Protein AF-X1PXR9-F1 (afdb_monomer_lite)

Foldseek 3Di:
DDADDDDDDDDDPDDPLVVVLVVCCVVRVGDSDDDDDDDPDPVVVCVRVVVQQVDDDDLVVDPPVCSVVVCVVCPPNDPDDDDDPRVVPDPDPPDDPCPVVDDDQDDPCLLVVCCVPDPLSVQVVVCVVPVDDGDPPRHSDPPPVPDPPPPFDQDPVGDTDDPPDPPPD

Radius of gyration: 28.03 Å; chains: 1; bounding box: 82×49×55 Å

Structure (mmCIF, N/CA/C/O backbone):
data_AF-X1PXR9-F1
#
_entry.id   AF-X1PXR9-F1
#
loop_
_atom_site.group_PDB
_atom_site.id
_atom_site.type_symbol
_atom_site.label_atom_id
_atom_site.label_alt_id
_atom_site.label_comp_id
_atom_site.label_asym_id
_atom_site.label_entity_id
_atom_site.label_seq_id
_atom_site.pdbx_PDB_ins_code
_atom_site.Cartn_x
_atom_site.Cartn_y
_atom_site.Cartn_z
_atom_site.occupancy
_atom_site.B_iso_or_equiv
_atom_site.auth_seq_id
_atom_site.auth_comp_id
_atom_site.auth_asym_id
_atom_site.auth_atom_id
_atom_site.pdbx_PDB_model_num
ATOM 1 N N . GLY A 1 1 ? -1.800 20.680 4.468 1.00 61.72 1 GLY A N 1
ATOM 2 C CA . GLY A 1 1 ? -1.672 19.739 5.580 1.00 61.72 1 GLY A CA 1
ATOM 3 C C . GLY A 1 1 ? -2.090 18.370 5.110 1.00 61.72 1 GLY A C 1
ATOM 4 O O . GLY A 1 1 ? -3.231 18.217 4.684 1.00 61.72 1 GLY A O 1
ATOM 5 N N . TRP A 1 2 ? -1.201 17.384 5.168 1.00 73.38 2 TRP A N 1
ATOM 6 C CA . TRP A 1 2 ? -1.583 15.975 5.105 1.00 73.38 2 TRP A CA 1
ATOM 7 C C . TRP A 1 2 ? -1.811 15.446 6.530 1.00 73.38 2 TRP A C 1
ATOM 9 O O . TRP A 1 2 ? -1.127 15.851 7.469 1.00 73.38 2 TRP A O 1
ATOM 19 N N . HIS A 1 3 ? -2.791 14.556 6.707 1.00 76.31 3 HIS A N 1
ATOM 20 C CA . HIS A 1 3 ? -3.110 13.960 8.006 1.00 76.31 3 HIS A CA 1
ATOM 21 C C . HIS A 1 3 ? -3.193 12.435 7.873 1.00 76.31 3 HIS A C 1
ATOM 23 O O . HIS A 1 3 ? -3.976 11.944 7.049 1.00 76.31 3 HIS A O 1
ATOM 29 N N . PRO A 1 4 ? -2.406 11.669 8.652 1.00 76.56 4 PRO A N 1
ATOM 30 C CA . PRO A 1 4 ? -2.492 10.219 8.630 1.00 76.56 4 PRO A CA 1
ATOM 31 C C . PRO A 1 4 ? -3.851 9.781 9.171 1.00 76.56 4 PRO A C 1
ATOM 33 O O . PRO A 1 4 ? -4.306 10.254 10.210 1.00 76.56 4 PRO A O 1
ATOM 36 N N . HIS A 1 5 ? -4.488 8.851 8.473 1.00 83.81 5 HIS A N 1
ATOM 37 C CA . HIS A 1 5 ? -5.720 8.216 8.912 1.00 83.81 5 HIS A CA 1
ATOM 38 C C . HIS A 1 5 ? -5.635 6.716 8.630 1.00 83.81 5 HIS A C 1
ATOM 40 O O . HIS A 1 5 ? -4.946 6.287 7.703 1.00 83.81 5 HIS A O 1
ATOM 46 N N . ILE A 1 6 ? -6.310 5.920 9.454 1.00 87.00 6 ILE A N 1
ATOM 47 C CA . ILE A 1 6 ? -6.286 4.459 9.372 1.00 8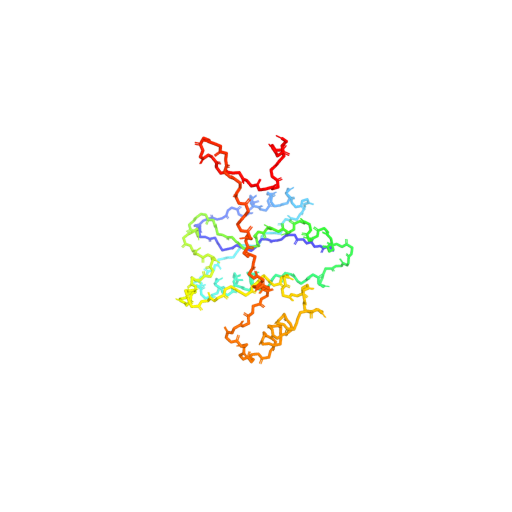7.00 6 ILE A CA 1
ATOM 48 C C . ILE A 1 6 ? -7.686 3.982 9.003 1.00 87.00 6 ILE A C 1
ATOM 50 O O . ILE A 1 6 ? -8.644 4.282 9.710 1.00 87.00 6 ILE A O 1
ATOM 54 N N . HIS A 1 7 ? -7.781 3.206 7.925 1.00 88.25 7 HIS A N 1
ATOM 55 C CA . HIS A 1 7 ? -8.967 2.416 7.593 1.00 88.25 7 HIS A CA 1
ATOM 56 C C . HIS A 1 7 ? -8.683 0.963 7.943 1.00 88.25 7 HIS A C 1
ATOM 58 O O . HIS A 1 7 ? -7.660 0.418 7.528 1.00 88.25 7 HIS A O 1
ATOM 64 N N . ALA A 1 8 ? -9.564 0.340 8.720 1.00 87.88 8 ALA A N 1
ATOM 65 C CA . ALA A 1 8 ? -9.370 -1.022 9.195 1.00 87.88 8 ALA A CA 1
ATOM 66 C C . ALA A 1 8 ? -10.685 -1.799 9.168 1.00 87.88 8 ALA A C 1
ATOM 68 O O . ALA A 1 8 ? -11.723 -1.283 9.577 1.00 87.88 8 ALA A O 1
ATOM 69 N N . LEU A 1 9 ? -10.613 -3.057 8.733 1.00 88.44 9 LEU A N 1
ATOM 70 C CA . LEU A 1 9 ? -11.652 -4.048 8.981 1.00 88.44 9 LEU A CA 1
ATOM 71 C C . LEU A 1 9 ? -11.215 -4.877 10.187 1.00 88.44 9 LEU A C 1
ATOM 73 O O . LEU A 1 9 ? -10.114 -5.431 10.191 1.00 88.44 9 LEU A O 1
ATOM 77 N N . ILE A 1 10 ? -12.049 -4.906 11.221 1.00 89.50 10 ILE A N 1
ATOM 78 C CA . ILE A 1 10 ? -11.731 -5.536 12.501 1.00 89.50 10 ILE A CA 1
ATOM 79 C C . ILE A 1 10 ? -12.805 -6.578 12.784 1.00 89.50 10 ILE A C 1
ATOM 81 O O . ILE A 1 10 ? -13.987 -6.251 12.823 1.00 89.50 10 ILE A O 1
ATOM 85 N N . ASP A 1 11 ? -12.367 -7.815 12.982 1.00 87.88 11 ASP A N 1
ATOM 86 C CA . ASP A 1 11 ? -13.198 -8.916 13.456 1.00 87.88 11 ASP A CA 1
ATOM 87 C C . ASP A 1 11 ? -13.125 -8.951 14.990 1.00 87.88 11 ASP A C 1
ATOM 89 O O . ASP A 1 11 ? -12.081 -9.291 15.556 1.00 87.88 11 ASP A O 1
ATOM 93 N N . ALA A 1 12 ? -14.174 -8.463 15.655 1.00 87.38 12 ALA A N 1
ATOM 94 C CA . ALA A 1 12 ? -14.267 -8.394 17.111 1.00 87.38 12 ALA A CA 1
ATOM 95 C C . ALA A 1 12 ? -15.725 -8.273 17.574 1.00 87.38 12 ALA A C 1
ATOM 97 O O . ALA A 1 12 ? -16.495 -7.503 17.000 1.00 87.38 12 ALA A O 1
ATOM 98 N N . ASP A 1 13 ? -16.060 -8.934 18.685 1.00 89.56 13 ASP A N 1
ATOM 99 C CA . ASP A 1 13 ? -17.382 -8.823 19.323 1.00 89.56 13 ASP A CA 1
ATOM 100 C C . ASP A 1 13 ? -17.603 -7.459 19.992 1.00 89.56 13 ASP A C 1
ATOM 102 O O . ASP A 1 13 ? -18.729 -6.983 20.138 1.00 89.56 13 ASP A O 1
ATOM 106 N N . PHE A 1 14 ? -16.517 -6.812 20.421 1.00 91.94 14 PHE A N 1
ATOM 107 C CA . PHE A 1 14 ? -16.553 -5.515 21.081 1.00 91.94 14 PHE A CA 1
ATOM 108 C C . PHE A 1 14 ? -15.330 -4.678 20.719 1.00 91.94 14 PHE A C 1
ATOM 110 O O . PHE A 1 14 ? -14.195 -5.161 20.738 1.00 91.94 14 PHE A O 1
ATOM 117 N N . ILE A 1 15 ? -15.556 -3.389 20.451 1.00 92.62 15 ILE A N 1
ATOM 118 C CA . ILE A 1 15 ? -14.492 -2.428 20.166 1.00 92.62 15 ILE A CA 1
ATOM 119 C C . ILE A 1 15 ? -14.607 -1.237 21.132 1.00 92.62 15 ILE A C 1
ATOM 121 O O . ILE A 1 15 ? -15.587 -0.492 21.064 1.00 92.62 15 ILE A O 1
ATOM 125 N N . PRO A 1 16 ? -13.615 -0.997 22.015 1.00 94.06 16 PRO A N 1
ATOM 126 C CA . PRO A 1 16 ? -13.661 0.085 22.999 1.00 94.06 16 PRO A CA 1
ATOM 127 C C . PRO A 1 16 ? -13.366 1.452 22.355 1.00 94.06 16 PRO A C 1
ATOM 129 O O . PRO A 1 16 ? -12.307 2.047 22.575 1.00 94.06 16 PRO A O 1
ATOM 132 N N . GLN A 1 17 ? -14.312 1.972 21.567 1.00 94.88 17 GLN A N 1
ATOM 133 C CA . GLN A 1 17 ? -14.159 3.201 20.776 1.00 94.88 17 GLN A CA 1
ATOM 134 C C . GLN A 1 17 ? -13.653 4.392 21.603 1.00 94.88 17 GLN A C 1
ATOM 136 O O . GLN A 1 17 ? -12.753 5.100 21.159 1.00 94.88 17 GLN A O 1
ATOM 141 N N . ALA A 1 18 ? -14.159 4.585 22.826 1.00 94.38 18 ALA A N 1
ATOM 142 C CA . ALA A 1 18 ? -13.739 5.681 23.704 1.00 94.38 18 ALA A CA 1
ATOM 143 C C . ALA A 1 18 ? -12.242 5.623 24.063 1.00 94.38 18 ALA A C 1
ATOM 145 O O . ALA A 1 18 ? -11.553 6.644 24.056 1.00 94.38 18 ALA A O 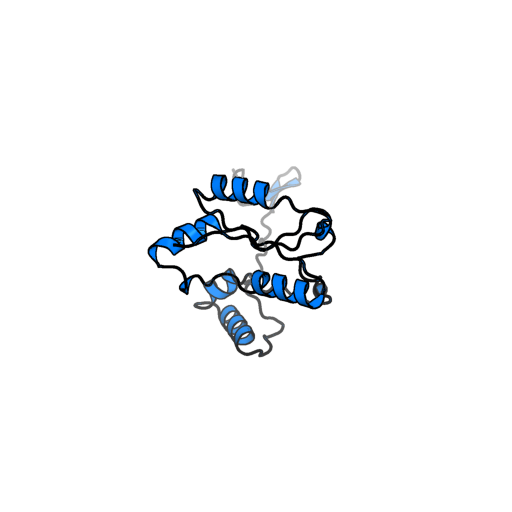1
ATOM 146 N N . GLN A 1 19 ? -11.710 4.424 24.324 1.00 95.69 19 GLN A N 1
ATOM 147 C CA . GLN A 1 19 ? -10.287 4.246 24.622 1.00 95.69 19 GLN A CA 1
ATOM 148 C C . GLN A 1 19 ? -9.428 4.468 23.376 1.00 95.69 19 GLN A C 1
ATOM 150 O O . GLN A 1 19 ? -8.363 5.082 23.462 1.00 95.69 19 GLN A O 1
ATOM 155 N N . ILE A 1 20 ? -9.893 3.992 22.217 1.00 93.69 20 ILE A N 1
ATOM 156 C CA . ILE A 1 20 ? -9.216 4.206 20.932 1.00 93.69 20 ILE A CA 1
ATOM 157 C C . ILE A 1 20 ? -9.159 5.702 20.626 1.00 93.69 20 ILE A C 1
ATOM 159 O O . ILE A 1 20 ? -8.082 6.215 20.344 1.00 93.69 20 ILE A O 1
ATOM 163 N N . LYS A 1 21 ? -10.281 6.412 20.775 1.00 94.06 21 LYS A N 1
ATOM 164 C CA . LYS A 1 21 ? -10.388 7.864 20.608 1.00 94.06 21 LYS A CA 1
ATOM 165 C C . LYS A 1 21 ? -9.406 8.624 21.502 1.00 94.06 21 LYS A C 1
ATOM 167 O O . LYS A 1 21 ? -8.651 9.456 21.004 1.00 94.06 21 LYS A O 1
ATOM 172 N N . ALA A 1 22 ? -9.350 8.296 22.794 1.00 94.31 22 ALA A N 1
ATOM 173 C CA . ALA A 1 22 ? -8.418 8.930 23.728 1.00 94.31 22 ALA A CA 1
ATOM 174 C C . ALA A 1 22 ? -6.946 8.700 23.335 1.00 94.31 22 ALA A C 1
ATOM 176 O O . ALA A 1 22 ? -6.125 9.618 23.382 1.00 94.31 22 ALA A O 1
ATOM 177 N N . ARG A 1 23 ? -6.602 7.478 22.906 1.00 93.94 23 ARG A N 1
ATOM 178 C CA . ARG A 1 23 ? -5.249 7.150 22.431 1.00 93.94 23 ARG A CA 1
ATOM 179 C C . ARG A 1 23 ? -4.925 7.851 21.113 1.00 93.94 23 ARG A C 1
ATOM 181 O O . ARG A 1 23 ? -3.831 8.388 20.977 1.00 93.94 23 ARG A O 1
ATOM 188 N N . TRP A 1 24 ? -5.861 7.883 20.168 1.00 92.38 24 TRP A N 1
ATOM 189 C CA . TRP A 1 24 ? -5.689 8.543 18.875 1.00 92.38 24 TRP A CA 1
ATOM 190 C C . TRP A 1 24 ? -5.414 10.038 19.049 1.00 92.38 24 TRP A C 1
ATOM 192 O O . TRP A 1 24 ? -4.413 10.526 18.527 1.00 92.38 24 TRP A O 1
ATOM 202 N N . ALA A 1 25 ? -6.192 10.726 19.889 1.00 92.00 25 ALA A N 1
ATOM 203 C CA . ALA A 1 25 ? -5.976 12.137 20.212 1.00 92.00 25 ALA A CA 1
ATOM 204 C C . ALA A 1 25 ? -4.601 12.396 20.838 1.00 92.00 25 ALA A C 1
ATOM 206 O O . ALA A 1 25 ? -3.924 13.356 20.468 1.00 92.00 25 ALA A O 1
ATOM 207 N N . LYS A 1 26 ? -4.141 11.505 21.726 1.00 92.50 26 LYS A N 1
ATOM 208 C CA . LYS A 1 26 ? -2.800 11.589 22.318 1.00 92.50 26 LYS A CA 1
ATOM 209 C C . LYS A 1 26 ? -1.693 11.510 21.260 1.00 92.50 26 LYS A C 1
ATOM 211 O O . LYS A 1 26 ? -0.744 12.286 21.325 1.00 92.50 26 LYS A O 1
ATOM 216 N N . TYR A 1 27 ? -1.789 10.585 20.303 1.00 88.81 27 TYR A N 1
ATOM 217 C CA . TYR A 1 27 ? -0.725 10.364 19.313 1.00 88.81 27 TYR A CA 1
ATOM 218 C C . TYR A 1 27 ? -0.758 11.347 18.141 1.00 88.81 27 TYR A C 1
ATOM 220 O O . TYR A 1 27 ? 0.291 11.724 17.627 1.00 88.81 27 TYR A O 1
ATOM 228 N N . THR A 1 28 ? -1.945 11.792 17.735 1.00 86.56 28 THR A N 1
ATOM 229 C CA . THR A 1 28 ? -2.132 12.724 16.611 1.00 86.56 28 THR A CA 1
ATOM 230 C C . THR A 1 28 ? -2.095 14.195 17.020 1.00 86.56 28 THR A C 1
ATOM 232 O O . THR A 1 28 ? -2.361 15.063 16.193 1.00 86.56 28 THR A O 1
ATOM 235 N N . LYS A 1 29 ? -1.753 14.487 18.284 1.00 85.88 29 LYS A N 1
ATOM 236 C CA . LYS A 1 29 ? -1.716 15.845 18.850 1.00 85.88 29 LYS A CA 1
ATOM 237 C C . LYS A 1 29 ? -3.072 16.563 18.753 1.00 85.88 29 LYS A C 1
ATOM 239 O O . LYS A 1 29 ? -3.127 17.748 18.444 1.00 85.88 29 LYS A O 1
ATOM 244 N N . GLY A 1 30 ? -4.154 15.839 19.047 1.00 83.69 30 GLY A N 1
ATOM 245 C CA . GLY A 1 30 ? -5.493 16.408 19.231 1.00 83.69 30 GLY A CA 1
ATOM 246 C C . GLY A 1 30 ? -6.570 15.961 18.242 1.00 83.69 30 GLY A C 1
ATOM 247 O O . GLY A 1 30 ? -7.710 16.377 18.409 1.00 83.69 30 GLY A O 1
ATOM 248 N N . SER A 1 31 ? -6.277 15.104 17.253 1.00 83.94 31 SER A N 1
ATOM 249 C CA . SER A 1 31 ? -7.345 14.524 16.423 1.00 83.94 31 SER A CA 1
ATOM 250 C C . SER A 1 31 ? -8.050 13.407 17.186 1.00 83.94 31 SER A C 1
ATOM 252 O O . SER A 1 31 ? -7.453 12.391 17.525 1.00 83.94 31 SER A O 1
ATOM 254 N N . ASP A 1 32 ? -9.338 13.579 17.453 1.00 86.31 32 ASP A N 1
ATOM 255 C CA . ASP A 1 32 ? -10.156 12.650 18.234 1.00 86.31 32 ASP A CA 1
ATOM 256 C C . ASP A 1 32 ? -11.186 11.898 17.362 1.00 86.31 32 ASP A C 1
ATOM 258 O O . ASP A 1 32 ? -12.088 11.226 17.867 1.00 86.31 32 ASP A O 1
ATOM 262 N N . ILE A 1 33 ? -11.047 12.002 16.039 1.00 89.56 33 ILE A N 1
ATOM 263 C CA . ILE A 1 33 ? -11.974 11.423 15.070 1.00 89.56 33 ILE A CA 1
ATOM 264 C C . ILE A 1 33 ? -11.726 9.916 14.974 1.00 89.56 33 ILE A C 1
ATOM 266 O O . ILE A 1 33 ? -10.716 9.471 14.431 1.00 89.56 33 ILE A O 1
ATOM 270 N N . VAL A 1 34 ? -12.675 9.133 15.486 1.00 91.81 34 VAL A N 1
ATOM 271 C CA . VAL A 1 34 ? -12.714 7.671 15.371 1.00 91.81 34 VAL A CA 1
ATOM 272 C C . VAL A 1 34 ? -14.148 7.266 15.048 1.00 91.81 34 VAL A C 1
ATOM 274 O O . VAL A 1 34 ? -15.020 7.355 15.910 1.00 91.81 34 VAL A O 1
ATOM 277 N N . ASP A 1 35 ? -14.389 6.829 13.814 1.00 91.25 35 ASP A N 1
ATOM 278 C CA . ASP A 1 35 ? -15.686 6.336 13.339 1.00 91.25 35 ASP A CA 1
ATOM 279 C C . ASP A 1 35 ? -15.637 4.808 13.237 1.00 91.25 35 ASP A C 1
ATOM 281 O O . ASP A 1 35 ? -14.763 4.255 12.570 1.00 91.25 35 ASP A O 1
ATOM 285 N N . ILE A 1 36 ? -16.543 4.127 13.939 1.00 90.88 36 ILE A N 1
ATOM 286 C CA . ILE A 1 36 ? -16.630 2.666 13.964 1.00 90.88 36 ILE A CA 1
ATOM 287 C C . ILE A 1 36 ? -18.055 2.291 13.609 1.00 90.88 36 ILE A C 1
ATOM 289 O O . ILE A 1 36 ? -19.004 2.711 14.268 1.00 90.88 36 ILE A O 1
ATOM 293 N N . ARG A 1 37 ? -18.196 1.480 12.563 1.00 89.00 37 ARG A N 1
ATOM 294 C CA . ARG A 1 37 ? -19.491 1.033 12.061 1.00 89.00 37 ARG A CA 1
ATOM 295 C C . ARG A 1 37 ? -19.470 -0.471 11.885 1.00 89.00 37 ARG A C 1
ATOM 297 O O . ARG A 1 37 ? -18.479 -1.028 11.417 1.00 89.00 37 ARG A O 1
ATOM 304 N N . ALA A 1 38 ? -20.580 -1.109 12.231 1.00 87.88 38 ALA A N 1
ATOM 305 C CA . ALA A 1 38 ? -20.771 -2.513 11.923 1.00 87.88 38 ALA A CA 1
ATOM 306 C C . ALA A 1 38 ? -20.868 -2.702 10.401 1.00 87.88 38 ALA A C 1
ATOM 308 O O . ALA A 1 38 ? -21.531 -1.924 9.709 1.00 87.88 38 ALA A O 1
ATOM 309 N N . CYS A 1 39 ? -20.206 -3.735 9.885 1.00 83.94 39 CYS A N 1
ATOM 310 C CA . CYS A 1 39 ? -20.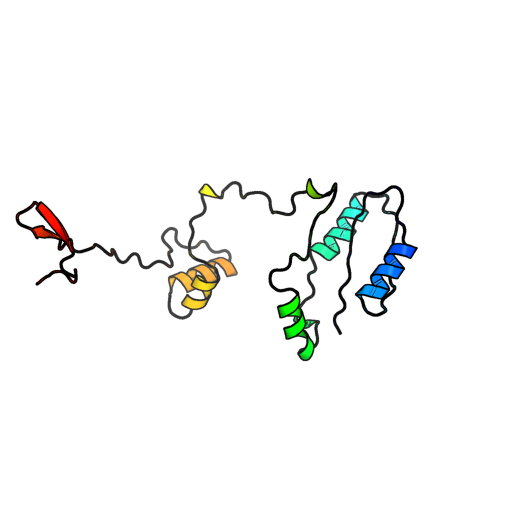263 -4.110 8.481 1.00 83.94 39 CYS A CA 1
ATOM 311 C C . CYS A 1 39 ? -20.865 -5.510 8.365 1.00 83.94 39 CYS A C 1
ATOM 313 O O . CYS A 1 39 ? -20.223 -6.498 8.701 1.00 83.94 39 CYS A O 1
ATOM 315 N N . TRP A 1 40 ? -22.116 -5.582 7.910 1.00 81.31 40 TRP A N 1
ATOM 316 C CA . TRP A 1 40 ? -22.902 -6.822 7.891 1.00 81.31 40 TRP A CA 1
ATOM 317 C C . TRP A 1 40 ? -22.829 -7.583 6.561 1.00 81.31 40 TRP A C 1
ATOM 319 O O . TRP A 1 40 ? -23.440 -8.637 6.419 1.00 81.31 40 TRP A O 1
ATOM 329 N N . SER A 1 41 ? -22.109 -7.047 5.573 1.00 87.88 41 SER A N 1
ATOM 330 C CA . SER A 1 41 ? -21.993 -7.627 4.235 1.00 87.88 41 SER A CA 1
ATOM 331 C C . SER A 1 41 ? -20.519 -7.786 3.852 1.00 87.88 41 SER A C 1
ATOM 333 O O . SER A 1 41 ? -19.793 -6.785 3.850 1.00 87.88 41 SER A O 1
ATOM 335 N N . PRO A 1 42 ? -20.084 -9.000 3.468 1.00 82.88 42 PRO A N 1
ATOM 336 C CA . PRO A 1 42 ? -18.744 -9.233 2.938 1.00 82.88 42 PRO A CA 1
ATOM 337 C C . PRO A 1 42 ? -18.411 -8.337 1.738 1.00 82.88 42 PRO A C 1
ATOM 339 O O . PRO A 1 42 ? -17.331 -7.750 1.700 1.00 82.88 42 PRO A O 1
ATOM 342 N N . ASP A 1 43 ? -19.350 -8.151 0.804 1.00 84.12 43 ASP A N 1
ATOM 343 C CA . ASP A 1 43 ? -19.163 -7.277 -0.362 1.00 84.12 43 ASP A CA 1
ATOM 344 C C . ASP A 1 43 ? -18.985 -5.812 0.036 1.00 84.12 43 ASP A C 1
ATOM 346 O O . ASP A 1 43 ? -18.129 -5.108 -0.506 1.00 84.12 43 ASP A O 1
ATOM 350 N N . SER A 1 44 ? -19.769 -5.331 1.005 1.00 81.69 44 SER A N 1
ATOM 351 C CA . SER A 1 44 ? -19.616 -3.966 1.516 1.00 81.69 44 SER A CA 1
ATOM 352 C C . SER A 1 44 ? -18.270 -3.781 2.219 1.00 81.69 44 SER A C 1
ATOM 354 O O . SER A 1 44 ? -17.642 -2.733 2.052 1.00 81.69 44 SER A O 1
ATOM 356 N N . ALA A 1 45 ? -17.816 -4.776 2.985 1.00 81.88 45 ALA A N 1
ATOM 357 C CA . ALA A 1 45 ? -16.530 -4.746 3.677 1.00 81.88 45 ALA A CA 1
ATOM 358 C C . ALA A 1 45 ? -15.366 -4.722 2.677 1.00 81.88 45 ALA A C 1
ATOM 360 O O . ALA A 1 45 ? -14.486 -3.860 2.760 1.00 81.88 45 ALA A O 1
ATOM 361 N N . ALA A 1 46 ? -15.397 -5.626 1.694 1.00 79.88 46 ALA A N 1
ATOM 362 C CA . ALA A 1 46 ? -14.385 -5.735 0.651 1.00 79.88 46 ALA A CA 1
ATOM 363 C C . ALA A 1 46 ? -14.304 -4.458 -0.195 1.00 79.88 46 ALA A C 1
ATOM 365 O O . ALA A 1 46 ? -13.212 -3.931 -0.404 1.00 79.88 46 ALA A O 1
ATOM 366 N N . ASN A 1 47 ? -15.446 -3.901 -0.615 1.00 81.25 47 ASN A N 1
ATOM 367 C CA . ASN A 1 47 ? -15.482 -2.643 -1.364 1.00 81.25 47 ASN A CA 1
ATOM 368 C C . ASN A 1 47 ? -14.950 -1.458 -0.550 1.00 81.25 47 ASN A C 1
ATOM 370 O O . ASN A 1 47 ? -14.244 -0.604 -1.092 1.00 81.25 47 ASN A O 1
ATOM 374 N N . HIS A 1 48 ? -15.273 -1.396 0.745 1.00 80.88 48 HIS A N 1
ATOM 375 C CA . HIS A 1 48 ? -14.804 -0.324 1.616 1.00 80.88 48 HIS A CA 1
ATOM 376 C C . HIS A 1 48 ? -13.279 -0.356 1.757 1.00 80.88 48 HIS A C 1
ATOM 378 O O . HIS A 1 48 ? -12.614 0.628 1.438 1.00 80.88 48 HIS A O 1
ATOM 384 N N . VAL A 1 49 ? -12.713 -1.501 2.147 1.00 77.25 49 VAL A N 1
ATOM 385 C CA . VAL A 1 49 ? -11.258 -1.658 2.308 1.00 77.25 49 VAL A CA 1
ATOM 386 C C . VAL A 1 49 ? -10.538 -1.516 0.968 1.00 77.25 49 VAL A C 1
ATOM 388 O O . VAL A 1 49 ? -9.539 -0.801 0.875 1.00 77.25 49 VAL A O 1
ATOM 391 N N . GLY A 1 50 ? -11.071 -2.137 -0.088 1.00 77.62 50 GLY A N 1
ATOM 392 C CA . GLY A 1 50 ? -10.506 -2.099 -1.434 1.00 77.62 50 GLY A CA 1
ATOM 393 C C . GLY A 1 50 ? -10.356 -0.676 -1.965 1.00 77.62 50 GLY A C 1
ATOM 394 O O . GLY A 1 50 ? -9.303 -0.340 -2.499 1.00 77.62 50 GLY A O 1
ATOM 395 N N . ARG A 1 51 ? -11.348 0.198 -1.741 1.00 79.19 51 ARG A N 1
ATOM 396 C CA . ARG A 1 51 ? -11.291 1.609 -2.158 1.00 79.19 51 ARG A CA 1
ATOM 397 C C . ARG A 1 51 ? -10.091 2.355 -1.570 1.00 79.19 51 ARG A C 1
ATOM 399 O O . ARG A 1 51 ? -9.529 3.198 -2.263 1.00 79.19 51 ARG A O 1
ATOM 406 N N . TYR A 1 52 ? -9.722 2.083 -0.321 1.00 76.25 52 TYR A N 1
ATOM 407 C CA . TYR A 1 52 ? -8.602 2.760 0.342 1.00 76.25 52 TYR A CA 1
ATOM 408 C C . TYR A 1 52 ? -7.264 2.068 0.086 1.00 76.25 52 TYR A C 1
ATOM 410 O O . TYR A 1 52 ? -6.241 2.739 -0.011 1.00 76.25 52 TYR A O 1
ATOM 418 N N . ALA A 1 53 ? -7.270 0.747 -0.100 1.00 73.69 53 ALA A N 1
ATOM 419 C CA . ALA A 1 53 ? -6.082 -0.007 -0.480 1.00 73.69 53 ALA A CA 1
ATOM 420 C C . ALA A 1 53 ? -5.586 0.344 -1.896 1.00 73.69 53 ALA A C 1
ATOM 422 O O . ALA A 1 53 ? -4.380 0.379 -2.127 1.00 73.69 53 ALA A O 1
ATOM 423 N N . THR A 1 54 ? -6.496 0.620 -2.840 1.00 69.88 54 THR A N 1
ATOM 424 C CA . THR A 1 54 ? -6.157 0.864 -4.257 1.00 69.88 54 THR A CA 1
ATOM 425 C C . THR A 1 54 ? -6.081 2.340 -4.648 1.00 69.88 54 THR A C 1
ATOM 427 O O . THR A 1 54 ? -5.718 2.651 -5.781 1.00 69.88 54 THR A O 1
ATOM 430 N N . ARG A 1 55 ? -6.378 3.268 -3.728 1.00 70.00 55 ARG A N 1
ATOM 431 C CA . ARG A 1 55 ? -6.270 4.721 -3.950 1.00 70.00 55 ARG A CA 1
ATOM 432 C C . ARG A 1 55 ? -5.190 5.345 -3.064 1.00 70.00 55 ARG A C 1
ATOM 434 O O . ARG A 1 55 ? -5.525 6.093 -2.143 1.00 70.00 55 ARG A O 1
ATOM 441 N N . PRO A 1 56 ? -3.897 5.069 -3.316 1.00 66.19 56 PRO A N 1
ATOM 442 C CA . PRO A 1 56 ? -2.846 5.828 -2.657 1.00 66.19 56 PRO A CA 1
ATOM 443 C C . PRO A 1 56 ? -3.014 7.315 -3.000 1.00 66.19 56 PRO A C 1
ATOM 445 O O . PRO A 1 56 ? -3.368 7.668 -4.128 1.00 66.19 56 PRO A O 1
ATOM 448 N N . GLY A 1 57 ? -2.787 8.192 -2.019 1.00 68.25 57 GLY A N 1
ATOM 449 C CA . GLY A 1 57 ? -2.851 9.636 -2.238 1.00 68.25 57 GLY A CA 1
ATOM 450 C C . GLY A 1 57 ? -1.922 10.048 -3.380 1.00 68.25 57 GLY A C 1
ATOM 451 O O . GLY A 1 57 ? -0.779 9.596 -3.455 1.00 68.25 57 GLY A O 1
ATOM 452 N N . THR A 1 58 ? -2.406 10.882 -4.299 1.00 73.62 58 THR A N 1
ATOM 453 C CA . THR A 1 58 ? -1.578 11.360 -5.408 1.00 73.62 58 THR A CA 1
ATOM 454 C C . THR A 1 58 ? -0.663 12.466 -4.900 1.00 73.62 58 THR A C 1
ATOM 456 O O . THR A 1 58 ? -1.127 13.427 -4.299 1.00 73.62 58 THR A O 1
ATOM 459 N N . LEU A 1 59 ? 0.643 12.389 -5.169 1.00 78.31 59 LEU A N 1
ATOM 460 C CA . LEU A 1 59 ? 1.590 13.420 -4.718 1.00 78.31 59 LEU A CA 1
ATOM 461 C C . LEU A 1 59 ? 1.201 14.830 -5.208 1.00 78.31 59 LEU A C 1
ATOM 463 O O . LEU A 1 59 ? 1.463 15.827 -4.537 1.00 78.31 59 LEU A O 1
ATOM 467 N N . SER A 1 60 ? 0.526 14.912 -6.359 1.00 81.38 60 SER A N 1
ATOM 468 C CA . SER A 1 60 ? -0.009 16.157 -6.912 1.00 81.38 60 SER A CA 1
ATOM 469 C C . SER A 1 60 ? -1.083 16.811 -6.037 1.00 81.38 60 SER A C 1
ATOM 471 O O . SER A 1 60 ? -1.169 18.037 -6.048 1.00 81.38 60 SER A O 1
ATOM 473 N N . SER A 1 61 ? -1.848 16.042 -5.251 1.00 82.06 61 SER A N 1
ATOM 474 C CA . SER A 1 61 ? -2.888 16.571 -4.359 1.00 82.06 61 SER A CA 1
ATOM 475 C C . SER A 1 61 ? -2.332 17.163 -3.062 1.00 82.06 61 SER A C 1
ATOM 477 O O . SER A 1 61 ? -3.087 17.736 -2.282 1.00 82.06 61 SER A O 1
ATOM 479 N N . VAL A 1 62 ? -1.028 17.018 -2.808 1.00 84.00 62 VAL A N 1
ATOM 480 C CA . VAL A 1 62 ? -0.350 17.565 -1.628 1.00 84.00 62 VAL A CA 1
ATOM 481 C C . VAL A 1 62 ? 0.372 18.864 -2.009 1.00 84.00 62 VAL A C 1
ATOM 483 O O . VAL A 1 62 ? 1.031 18.897 -3.060 1.00 84.00 62 VAL A O 1
ATOM 486 N N . PRO A 1 63 ? 0.269 19.940 -1.199 1.00 88.56 63 PRO A N 1
ATOM 487 C CA . PRO A 1 63 ? 0.976 21.195 -1.449 1.00 88.56 63 PRO A CA 1
ATOM 488 C C . PRO A 1 63 ? 2.484 20.975 -1.634 1.00 88.56 63 PRO A C 1
ATOM 490 O O . PRO A 1 63 ? 3.060 20.175 -0.895 1.00 88.56 63 PRO A O 1
ATOM 493 N N . PRO A 1 64 ? 3.158 21.683 -2.564 1.00 89.12 64 PRO A N 1
ATOM 494 C CA . PRO A 1 64 ? 4.572 21.450 -2.869 1.00 89.12 64 PRO A CA 1
ATOM 495 C C . PRO A 1 64 ? 5.501 21.431 -1.648 1.00 89.12 64 PRO A C 1
ATOM 497 O O . PRO A 1 64 ? 6.378 20.575 -1.576 1.00 89.12 64 PRO A O 1
ATOM 500 N N . ALA A 1 65 ? 5.261 22.309 -0.669 1.00 89.38 65 ALA A N 1
ATOM 501 C CA . ALA A 1 65 ? 6.054 22.403 0.557 1.00 89.38 65 ALA A CA 1
ATOM 502 C C . ALA A 1 65 ? 5.985 21.144 1.447 1.00 89.38 65 ALA A C 1
ATOM 504 O O . ALA A 1 65 ? 6.927 20.858 2.175 1.00 89.38 65 ALA A O 1
ATOM 505 N N . GLU A 1 66 ? 4.901 20.368 1.369 1.00 87.25 66 GLU A N 1
ATOM 506 C CA . GLU A 1 66 ? 4.657 19.194 2.224 1.00 87.25 66 GLU A CA 1
ATOM 507 C C . GLU A 1 66 ? 5.017 17.867 1.526 1.00 87.25 66 GLU A C 1
ATOM 509 O O . GLU A 1 66 ? 5.049 16.806 2.150 1.00 87.25 66 GLU A O 1
ATOM 514 N N . ARG A 1 67 ? 5.315 17.899 0.218 1.00 88.44 67 ARG A N 1
ATOM 515 C CA . ARG A 1 67 ? 5.603 16.691 -0.578 1.00 88.44 67 ARG A CA 1
ATOM 516 C C . ARG A 1 67 ? 6.871 15.972 -0.134 1.00 88.44 67 ARG A C 1
ATOM 518 O O . ARG A 1 67 ? 6.901 14.743 -0.155 1.00 88.44 67 ARG A O 1
ATOM 525 N N . LEU A 1 68 ? 7.910 16.723 0.240 1.00 89.25 68 LEU A N 1
ATOM 526 C CA . LEU A 1 68 ? 9.182 16.146 0.677 1.00 89.25 68 LEU A CA 1
ATOM 527 C C . LEU A 1 68 ? 9.007 15.367 1.984 1.00 89.25 68 LEU A C 1
ATOM 529 O O . LEU A 1 68 ? 9.445 14.224 2.073 1.00 89.25 68 LEU A O 1
ATOM 533 N N . GLU A 1 69 ? 8.311 15.960 2.955 1.00 88.25 69 GLU A N 1
ATOM 534 C CA . GLU A 1 69 ? 8.003 15.319 4.234 1.00 88.25 69 GLU A CA 1
ATOM 535 C C . GLU A 1 69 ? 7.158 14.057 4.031 1.00 88.25 69 GLU A C 1
ATOM 537 O O . GLU A 1 69 ? 7.482 13.004 4.583 1.00 88.25 69 GLU A O 1
ATOM 542 N N . LEU A 1 70 ? 6.115 14.130 3.196 1.00 85.38 70 LEU A N 1
ATOM 543 C CA . LEU A 1 70 ? 5.292 12.971 2.853 1.00 85.38 70 LEU A CA 1
ATOM 544 C C . LEU A 1 70 ? 6.140 11.838 2.262 1.00 85.38 70 LEU A C 1
ATOM 546 O O . LEU A 1 70 ? 6.030 10.691 2.700 1.00 85.38 70 LEU A O 1
ATOM 550 N N . LEU A 1 71 ? 6.992 12.156 1.280 1.00 87.00 71 LEU A N 1
ATOM 551 C CA . LEU A 1 71 ? 7.860 11.178 0.633 1.00 87.00 71 LEU A CA 1
ATOM 552 C C . LEU A 1 71 ? 8.806 10.547 1.654 1.00 87.00 71 LEU A C 1
ATOM 554 O O . LEU A 1 71 ? 8.851 9.329 1.749 1.00 87.00 71 LEU A O 1
ATOM 558 N N . GLN A 1 72 ? 9.518 11.350 2.443 1.00 88.81 72 GLN A N 1
ATOM 559 C CA . G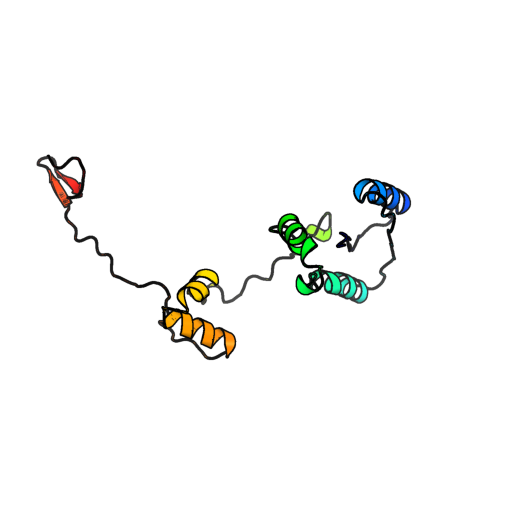LN A 1 72 ? 10.453 10.852 3.456 1.00 88.81 72 GLN A CA 1
ATOM 560 C C . GLN A 1 72 ? 9.757 9.991 4.517 1.00 88.81 72 GLN A C 1
ATOM 562 O O . GLN A 1 72 ? 10.302 8.974 4.942 1.00 88.81 72 GLN A O 1
ATOM 567 N N . THR A 1 73 ? 8.538 10.360 4.910 1.00 86.00 73 THR A N 1
ATOM 568 C CA . THR A 1 73 ? 7.773 9.647 5.940 1.00 86.00 73 THR A CA 1
ATOM 569 C C . THR A 1 73 ? 7.242 8.303 5.437 1.00 86.00 73 THR A C 1
ATOM 571 O O . THR A 1 73 ? 7.284 7.307 6.165 1.00 86.00 73 THR A O 1
ATOM 574 N N . LEU A 1 74 ? 6.744 8.258 4.197 1.00 84.19 74 LEU A N 1
ATOM 575 C CA . LEU A 1 74 ? 6.097 7.073 3.623 1.00 84.19 74 LEU A CA 1
ATOM 576 C C . LEU A 1 74 ? 7.036 6.192 2.793 1.00 84.19 74 LEU A C 1
ATOM 578 O O . LEU A 1 74 ? 6.679 5.053 2.486 1.00 84.19 74 LEU A O 1
ATOM 582 N N . HIS A 1 75 ? 8.230 6.669 2.435 1.00 86.25 75 HIS A N 1
ATOM 583 C CA . HIS A 1 75 ? 9.176 5.892 1.642 1.00 86.25 75 HIS A CA 1
ATOM 584 C C . HIS A 1 75 ? 9.521 4.564 2.330 1.00 86.25 75 HIS A C 1
ATOM 586 O O . HIS A 1 75 ? 9.876 4.513 3.508 1.00 86.25 75 HIS A O 1
ATOM 592 N N . GLY A 1 76 ? 9.374 3.464 1.586 1.00 83.31 76 GLY A N 1
ATOM 593 C CA . GLY A 1 76 ? 9.616 2.107 2.083 1.00 83.31 76 GLY A CA 1
ATOM 594 C C . GLY A 1 76 ? 8.592 1.596 3.107 1.00 83.31 76 GLY A C 1
ATOM 595 O O . GLY A 1 76 ? 8.755 0.493 3.629 1.00 83.31 76 GLY A O 1
ATOM 596 N N . ARG A 1 77 ? 7.529 2.355 3.412 1.00 85.00 77 ARG A N 1
ATOM 597 C CA . ARG A 1 77 ? 6.465 1.924 4.328 1.00 85.00 77 ARG A CA 1
ATOM 598 C C . ARG A 1 77 ? 5.364 1.196 3.564 1.00 85.00 77 ARG A C 1
ATOM 600 O O . ARG A 1 77 ? 4.964 1.595 2.473 1.00 85.00 77 ARG A O 1
ATOM 607 N N . ARG A 1 78 ? 4.837 0.124 4.159 1.00 80.81 78 ARG A N 1
ATOM 608 C CA . ARG A 1 78 ? 3.637 -0.545 3.643 1.00 80.81 78 ARG A CA 1
ATOM 609 C C . ARG A 1 78 ? 2.409 0.282 4.014 1.00 80.81 78 ARG A C 1
ATOM 611 O O . ARG A 1 78 ? 2.192 0.547 5.190 1.00 80.81 78 ARG A O 1
ATOM 618 N N . ILE A 1 79 ? 1.619 0.655 3.010 1.00 81.12 79 ILE A N 1
ATOM 619 C CA . ILE A 1 79 ? 0.363 1.407 3.186 1.00 81.12 79 ILE A CA 1
ATOM 620 C C . ILE A 1 79 ? -0.790 0.463 3.566 1.00 81.12 79 ILE A C 1
ATOM 622 O O . ILE A 1 79 ? -1.710 0.854 4.274 1.00 81.12 79 ILE A O 1
ATOM 626 N N . VAL A 1 80 ? -0.709 -0.801 3.142 1.00 84.56 80 VAL A N 1
ATOM 627 C CA . VAL A 1 80 ? -1.682 -1.854 3.453 1.00 84.56 80 VAL A CA 1
ATOM 628 C C . VAL A 1 80 ? -0.990 -2.957 4.245 1.00 84.56 80 VAL A C 1
ATOM 630 O O . VAL A 1 80 ? 0.132 -3.362 3.927 1.00 84.56 80 VAL A O 1
ATOM 633 N N . GLY A 1 81 ? -1.660 -3.452 5.280 1.00 86.56 81 GLY A N 1
ATOM 634 C CA . GLY A 1 81 ? -1.158 -4.525 6.125 1.00 86.56 81 GLY A CA 1
ATOM 635 C C . GLY A 1 81 ? -2.290 -5.342 6.731 1.00 86.56 81 GLY A C 1
ATOM 636 O O . GLY A 1 81 ? -3.416 -4.869 6.845 1.00 86.56 81 GLY A O 1
ATOM 637 N N . ALA A 1 82 ? -1.965 -6.570 7.127 1.00 88.25 82 ALA A N 1
ATOM 638 C CA . ALA A 1 82 ? -2.862 -7.464 7.844 1.00 88.25 82 ALA A CA 1
ATOM 639 C C . ALA A 1 82 ? -2.232 -7.854 9.189 1.00 88.25 82 ALA A C 1
ATOM 641 O O . ALA A 1 82 ? -1.027 -8.114 9.274 1.00 88.25 82 ALA A O 1
ATOM 642 N N . TRP A 1 83 ? -3.039 -7.894 10.248 1.00 88.12 83 TRP A N 1
ATOM 643 C CA . TRP A 1 83 ? -2.616 -8.275 11.598 1.00 88.12 83 TRP A CA 1
ATOM 644 C C . TRP A 1 83 ? -3.625 -9.229 12.243 1.00 88.12 83 TRP A C 1
ATOM 646 O O . TRP A 1 83 ? -4.709 -9.455 11.712 1.00 88.12 83 TRP A O 1
ATOM 656 N N . GLY A 1 84 ? -3.258 -9.812 13.388 1.00 89.19 84 GLY A N 1
ATOM 657 C CA . GLY A 1 84 ? -4.129 -10.739 14.117 1.00 89.19 84 GLY A CA 1
ATOM 658 C C . GLY A 1 84 ? -4.587 -11.916 13.250 1.00 89.19 84 GLY A C 1
ATOM 659 O O . GLY A 1 84 ? -3.768 -12.567 12.596 1.00 89.19 84 GLY A O 1
ATOM 660 N N . THR A 1 85 ? -5.898 -12.158 13.230 1.00 87.25 85 THR A N 1
ATOM 661 C CA . THR A 1 85 ? -6.554 -13.213 12.441 1.00 87.25 85 THR A CA 1
ATOM 662 C C . THR A 1 85 ? -6.424 -12.995 10.932 1.00 87.25 85 THR A C 1
ATOM 664 O O . THR A 1 85 ? -6.294 -13.965 10.183 1.00 87.25 85 THR A O 1
ATOM 667 N N . ALA A 1 86 ? -6.336 -11.740 10.479 1.00 84.94 86 ALA A N 1
ATOM 668 C CA . ALA A 1 86 ? -6.214 -11.390 9.066 1.00 84.94 86 ALA A CA 1
ATOM 669 C C . ALA A 1 86 ? -4.843 -11.730 8.455 1.00 84.94 86 ALA A C 1
ATOM 671 O O . ALA A 1 86 ? -4.704 -11.707 7.237 1.00 84.94 86 ALA A O 1
ATOM 672 N N . LYS A 1 87 ? -3.824 -12.108 9.248 1.00 85.75 87 LYS A N 1
ATOM 673 C CA . LYS A 1 87 ? -2.504 -12.528 8.721 1.00 85.75 87 LYS A CA 1
ATOM 674 C C . LYS A 1 87 ? -2.569 -13.719 7.757 1.00 85.75 87 LYS A C 1
ATOM 676 O O . LYS A 1 87 ? -1.627 -13.932 7.002 1.00 85.75 87 LYS A O 1
ATOM 681 N N . LYS A 1 88 ? -3.653 -14.498 7.803 1.00 85.50 88 LYS A N 1
ATOM 682 C CA . LYS A 1 88 ? -3.904 -15.615 6.883 1.00 85.50 88 LYS A CA 1
ATOM 683 C C . LYS A 1 88 ? -4.288 -15.151 5.474 1.00 85.50 88 LYS A C 1
ATOM 685 O O . LYS A 1 88 ? -4.267 -15.963 4.557 1.00 85.50 88 LYS A O 1
ATOM 690 N N . VAL A 1 89 ? -4.631 -13.874 5.300 1.00 82.25 89 VAL A N 1
ATOM 691 C CA . VAL A 1 89 ? -4.961 -13.286 4.002 1.00 82.25 89 VAL A CA 1
ATOM 692 C C . VAL A 1 89 ? -3.661 -12.858 3.312 1.00 82.25 89 VAL A C 1
ATOM 694 O O . VAL A 1 89 ? -2.985 -11.945 3.799 1.00 82.25 89 VAL A O 1
ATOM 697 N N . PRO A 1 90 ? -3.272 -13.495 2.193 1.00 81.38 90 PRO A N 1
ATOM 698 C CA . PRO A 1 90 ? -2.101 -13.070 1.447 1.00 81.38 90 PRO A CA 1
ATOM 699 C C . PRO A 1 90 ? -2.373 -11.709 0.795 1.00 81.38 90 PRO A C 1
ATOM 701 O O . PRO A 1 90 ? -3.326 -11.546 0.042 1.00 81.38 90 PRO A O 1
ATOM 704 N N . LEU A 1 91 ? -1.516 -10.727 1.084 1.00 79.88 91 LEU A N 1
ATOM 705 C CA . LEU A 1 91 ? -1.530 -9.416 0.415 1.00 79.88 91 LEU A CA 1
ATOM 706 C C . LEU A 1 91 ? -0.577 -9.355 -0.785 1.00 79.88 91 LEU A C 1
ATOM 708 O O . LEU A 1 91 ? -0.581 -8.380 -1.532 1.00 79.88 91 LEU A O 1
ATOM 712 N N . ALA A 1 92 ? 0.284 -10.362 -0.940 1.00 79.31 92 ALA A N 1
ATOM 713 C CA . ALA A 1 92 ? 1.139 -10.477 -2.109 1.00 79.31 92 ALA A CA 1
ATOM 714 C C . ALA A 1 92 ? 0.298 -10.930 -3.312 1.00 79.31 92 ALA A C 1
ATOM 716 O O . ALA A 1 92 ? -0.606 -11.751 -3.129 1.00 79.31 92 ALA A O 1
ATOM 717 N N . PRO A 1 93 ? 0.601 -10.443 -4.527 1.00 75.56 93 PRO A N 1
ATOM 718 C CA . PRO A 1 93 ? -0.013 -10.990 -5.724 1.00 75.56 93 PRO A CA 1
ATOM 719 C C . PRO A 1 93 ? 0.252 -12.503 -5.802 1.00 75.56 93 PRO A C 1
ATOM 721 O O . PRO A 1 93 ? 1.294 -12.968 -5.315 1.00 75.56 93 PRO A O 1
ATOM 724 N N . PRO A 1 94 ? -0.671 -13.279 -6.398 1.00 78.12 94 PRO A N 1
ATOM 725 C CA . PRO A 1 94 ? -0.414 -14.682 -6.681 1.00 78.12 94 PRO A CA 1
ATOM 726 C C . PRO A 1 94 ? 0.877 -14.809 -7.495 1.00 78.12 94 PRO A C 1
ATOM 728 O O . PRO A 1 94 ? 1.239 -13.921 -8.271 1.00 78.12 94 PRO A O 1
ATOM 731 N N . LYS A 1 95 ? 1.607 -15.905 -7.279 1.00 78.00 95 LYS A N 1
ATOM 732 C CA . LYS A 1 95 ? 2.808 -16.185 -8.068 1.00 78.00 95 LYS A CA 1
ATOM 733 C C . LYS A 1 95 ? 2.387 -16.296 -9.535 1.00 78.00 95 LYS A C 1
ATOM 735 O O . LYS A 1 95 ? 1.431 -17.007 -9.822 1.00 78.00 95 LYS A O 1
ATOM 740 N N . ALA A 1 96 ? 3.088 -15.598 -10.424 1.00 79.69 96 ALA A N 1
ATOM 741 C CA . ALA A 1 96 ? 2.880 -15.746 -11.860 1.00 79.69 96 ALA A CA 1
ATOM 742 C C . ALA A 1 96 ? 3.120 -17.213 -12.258 1.00 79.69 96 ALA A C 1
ATOM 744 O O . ALA A 1 96 ? 4.138 -17.791 -11.865 1.00 79.69 96 ALA A O 1
ATOM 745 N N . GLU A 1 97 ? 2.170 -17.811 -12.978 1.00 77.00 97 GLU A N 1
ATOM 746 C CA . GLU A 1 97 ? 2.220 -19.221 -13.399 1.00 77.00 97 GLU A CA 1
ATOM 747 C C . GLU A 1 97 ? 3.312 -19.465 -14.446 1.00 77.00 97 GLU A C 1
ATOM 749 O O . GLU A 1 97 ? 3.919 -20.528 -14.495 1.00 77.00 97 GLU A O 1
ATOM 754 N N . ASP A 1 98 ? 3.610 -18.444 -15.242 1.00 80.75 98 ASP A N 1
ATOM 755 C CA . ASP A 1 98 ? 4.562 -18.446 -16.344 1.00 80.75 98 ASP A CA 1
ATOM 756 C C . ASP A 1 98 ? 5.921 -17.853 -15.954 1.00 80.75 98 ASP A C 1
ATOM 758 O O . ASP A 1 98 ? 6.735 -17.551 -16.823 1.00 80.75 98 ASP A O 1
ATOM 762 N N . LYS A 1 99 ? 6.206 -17.708 -14.652 1.00 69.94 99 LYS A N 1
ATOM 763 C CA . LYS A 1 99 ? 7.462 -17.118 -14.160 1.00 69.94 99 LYS A CA 1
ATOM 764 C C . LYS A 1 99 ? 8.704 -17.775 -14.778 1.00 69.94 99 LYS A C 1
ATOM 766 O O . LYS A 1 99 ? 9.688 -17.084 -15.026 1.00 69.94 99 LYS A O 1
ATOM 771 N N . ASP A 1 100 ? 8.657 -19.080 -15.035 1.00 76.75 100 ASP A N 1
ATOM 772 C CA . ASP A 1 100 ? 9.773 -19.829 -15.626 1.00 76.75 100 ASP A CA 1
ATOM 773 C C . ASP A 1 100 ? 9.950 -19.559 -17.134 1.00 76.75 100 ASP A C 1
ATOM 775 O O . ASP A 1 100 ? 11.021 -19.801 -17.684 1.00 76.75 100 ASP A O 1
ATOM 779 N N . ALA A 1 101 ? 8.933 -19.006 -17.802 1.00 78.50 101 ALA A N 1
ATOM 780 C CA . ALA A 1 101 ? 9.018 -18.527 -19.181 1.00 78.50 101 ALA A CA 1
ATOM 781 C C . ALA A 1 101 ? 9.564 -17.089 -19.278 1.00 78.50 101 ALA A C 1
ATOM 783 O O . ALA A 1 101 ? 9.847 -16.604 -20.376 1.00 78.50 101 ALA A O 1
ATOM 784 N N . TRP A 1 102 ? 9.705 -16.380 -18.152 1.00 81.56 102 TRP A N 1
ATOM 785 C CA . TRP A 1 102 ? 10.128 -14.984 -18.156 1.00 81.56 102 TRP A CA 1
ATOM 786 C C . TRP A 1 102 ? 11.644 -14.886 -18.256 1.00 81.56 102 TRP A C 1
ATOM 788 O O . TRP A 1 102 ? 12.385 -15.399 -17.417 1.00 81.56 102 TRP A O 1
ATOM 798 N N . ARG A 1 103 ? 12.118 -14.129 -19.247 1.00 79.56 103 ARG A N 1
ATOM 799 C CA . ARG A 1 103 ? 13.521 -13.729 -19.323 1.00 79.56 103 ARG A CA 1
ATOM 800 C C . ARG A 1 103 ? 13.717 -12.373 -18.661 1.00 79.56 103 ARG A C 1
ATOM 802 O O . ARG A 1 103 ? 13.026 -11.409 -18.982 1.00 79.56 103 ARG A O 1
ATOM 809 N N . TYR A 1 104 ? 14.704 -12.280 -17.775 1.00 82.12 104 TYR A N 1
ATOM 810 C CA . TYR A 1 104 ? 15.123 -10.995 -17.229 1.00 82.12 104 TYR A CA 1
ATOM 811 C C . TYR A 1 104 ? 15.800 -10.152 -18.315 1.00 82.12 104 TYR A C 1
ATOM 813 O O . TYR A 1 104 ? 16.810 -10.561 -18.879 1.00 82.12 104 TYR A O 1
ATOM 821 N N . LEU A 1 105 ? 15.235 -8.980 -18.603 1.00 82.06 105 LEU A N 1
ATOM 822 C CA . LEU A 1 105 ? 15.753 -8.045 -19.608 1.00 82.06 105 LEU A CA 1
ATOM 823 C C . LEU A 1 105 ? 16.559 -6.883 -18.999 1.00 82.06 105 LEU A C 1
ATOM 825 O O . LEU A 1 105 ? 17.314 -6.227 -19.711 1.00 82.06 105 LEU A O 1
ATOM 829 N N . GLY A 1 106 ? 16.401 -6.638 -17.696 1.00 81.50 106 GLY A N 1
ATOM 830 C CA . GLY A 1 106 ? 16.962 -5.499 -16.966 1.00 81.50 106 GLY A CA 1
ATOM 831 C C . GLY A 1 106 ? 15.953 -4.909 -15.981 1.00 81.50 106 GLY A C 1
ATOM 832 O O . GLY A 1 106 ? 14.763 -5.235 -16.027 1.00 81.50 106 GLY A O 1
ATOM 833 N N . SER A 1 107 ? 16.404 -4.053 -15.060 1.00 85.25 107 SER A N 1
ATOM 834 C CA . SER A 1 107 ? 15.477 -3.306 -14.205 1.00 85.25 107 SER A CA 1
ATOM 835 C C . SER A 1 107 ? 14.844 -2.150 -14.984 1.00 85.25 107 SER A C 1
ATOM 837 O O . SER A 1 107 ? 15.404 -1.665 -15.965 1.00 85.25 107 SER A O 1
ATOM 839 N N . TRP A 1 108 ? 13.689 -1.655 -14.521 1.00 86.31 108 TRP A N 1
ATOM 840 C CA . TRP A 1 108 ? 13.069 -0.453 -15.100 1.00 86.31 108 TRP A CA 1
ATOM 841 C C . TRP A 1 108 ? 14.048 0.722 -15.167 1.00 86.31 108 TRP A C 1
ATOM 843 O O . TRP A 1 108 ? 14.076 1.458 -16.149 1.00 86.31 108 TRP A O 1
ATOM 853 N N . ARG A 1 109 ? 14.868 0.874 -14.122 1.00 86.44 109 ARG A N 1
ATOM 854 C CA . ARG A 1 109 ? 15.891 1.910 -14.056 1.00 86.44 109 ARG A CA 1
ATOM 855 C C . ARG A 1 109 ? 16.925 1.735 -15.161 1.00 86.44 109 ARG A C 1
ATOM 857 O O . ARG A 1 109 ? 17.177 2.692 -15.874 1.00 86.44 109 ARG A O 1
ATOM 864 N N . ASP A 1 110 ? 17.453 0.527 -15.348 1.00 88.00 110 ASP A N 1
ATOM 865 C CA . ASP A 1 110 ? 18.456 0.258 -16.387 1.00 88.00 110 ASP A CA 1
ATOM 866 C C . ASP A 1 110 ? 17.904 0.550 -17.784 1.00 88.00 110 ASP A C 1
ATOM 868 O O . ASP A 1 110 ? 18.560 1.213 -18.583 1.00 88.00 110 ASP A O 1
ATOM 872 N N . VAL A 1 111 ? 16.672 0.106 -18.062 1.00 90.12 111 VAL A N 1
ATOM 873 C CA . VAL A 1 111 ? 15.992 0.373 -19.338 1.00 90.12 111 VAL A CA 1
ATOM 874 C C . VAL A 1 111 ? 15.803 1.877 -19.537 1.00 90.12 111 VAL A C 1
ATOM 876 O O . VAL A 1 111 ? 16.121 2.410 -20.595 1.00 90.12 111 VAL A O 1
ATOM 879 N N . ASN A 1 112 ? 15.286 2.582 -18.533 1.00 90.81 112 ASN A N 1
ATOM 880 C CA . ASN A 1 112 ? 14.968 3.999 -18.658 1.00 90.81 112 ASN A CA 1
ATOM 881 C C . ASN A 1 112 ? 16.225 4.880 -18.744 1.00 90.81 112 ASN A C 1
ATOM 883 O O . ASN A 1 112 ? 16.268 5.798 -19.559 1.00 90.81 112 ASN A O 1
ATOM 887 N N . ASP A 1 113 ? 17.248 4.588 -17.942 1.00 90.56 113 ASP A N 1
ATOM 888 C CA . ASP A 1 113 ? 18.495 5.356 -17.892 1.00 90.56 113 ASP A CA 1
ATOM 889 C C . ASP A 1 113 ? 19.330 5.144 -19.168 1.00 90.56 113 ASP A C 1
ATOM 891 O O . ASP A 1 113 ? 19.985 6.074 -19.637 1.00 90.56 113 ASP A O 1
ATOM 895 N N . GLN A 1 114 ? 19.271 3.952 -19.779 1.00 88.19 114 GLN A N 1
ATOM 896 C CA . GLN A 1 114 ? 19.968 3.654 -21.036 1.00 88.19 114 GLN A CA 1
ATOM 897 C C . GLN A 1 114 ? 19.164 4.004 -22.293 1.00 88.19 114 GLN A C 1
ATOM 899 O O . GLN A 1 114 ? 19.736 4.053 -23.378 1.00 88.19 114 GLN A O 1
ATOM 904 N N . ALA A 1 115 ? 17.860 4.272 -22.196 1.00 90.19 115 ALA A N 1
ATOM 905 C CA . ALA A 1 115 ? 17.020 4.612 -23.348 1.00 90.19 115 ALA A CA 1
ATOM 906 C C . ALA A 1 115 ? 17.561 5.745 -24.246 1.00 90.19 115 ALA A C 1
ATOM 908 O O . ALA A 1 115 ? 17.373 5.665 -25.461 1.00 90.19 115 ALA A O 1
ATOM 909 N N . PRO A 1 116 ? 18.249 6.785 -23.737 1.00 90.06 116 PRO A N 1
ATOM 910 C CA . PRO A 1 116 ? 18.818 7.815 -24.603 1.00 90.06 116 PRO A CA 1
ATOM 911 C C . PRO A 1 116 ? 19.918 7.303 -25.546 1.00 90.06 116 PRO A C 1
ATOM 913 O O . PRO A 1 116 ? 20.093 7.864 -26.624 1.00 90.06 116 PRO A O 1
ATOM 916 N N . THR A 1 117 ? 20.652 6.252 -25.168 1.00 87.44 117 THR A N 1
ATOM 917 C CA . THR A 1 117 ? 21.870 5.799 -25.869 1.00 87.44 117 THR A CA 1
ATOM 918 C C . THR A 1 117 ? 21.801 4.359 -26.381 1.00 87.44 117 THR A C 1
ATOM 920 O O . THR A 1 117 ? 22.546 3.999 -27.289 1.00 87.44 117 THR A O 1
ATOM 923 N N . ASN A 1 118 ? 20.905 3.530 -25.843 1.00 87.50 118 ASN A N 1
ATOM 924 C CA . ASN A 1 118 ? 20.781 2.112 -26.160 1.00 87.50 118 ASN A CA 1
ATOM 925 C C . ASN A 1 118 ? 19.489 1.832 -26.946 1.00 87.50 118 ASN A C 1
ATOM 927 O O . ASN A 1 118 ? 18.375 1.982 -26.439 1.00 87.50 118 ASN A O 1
ATOM 931 N N . ARG A 1 119 ? 19.633 1.357 -28.188 1.00 88.25 119 ARG A N 1
ATOM 932 C CA . ARG A 1 119 ? 18.501 1.020 -29.067 1.00 88.25 119 ARG A CA 1
ATOM 933 C C . ARG A 1 119 ? 17.635 -0.117 -28.517 1.00 88.25 119 ARG A C 1
ATOM 935 O O . ARG A 1 119 ? 16.418 -0.074 -28.683 1.00 88.25 119 ARG A O 1
ATOM 942 N N . ASN A 1 120 ? 18.221 -1.098 -27.831 1.00 89.69 120 ASN A N 1
ATOM 943 C CA . ASN A 1 120 ? 17.456 -2.177 -27.203 1.00 89.69 120 ASN A CA 1
ATOM 944 C C . ASN A 1 120 ? 16.598 -1.625 -26.062 1.00 89.69 120 ASN A C 1
ATOM 946 O O . ASN A 1 120 ? 15.421 -1.956 -25.966 1.00 89.69 120 ASN A O 1
ATOM 950 N N . ALA A 1 121 ? 17.135 -0.701 -25.265 1.00 90.62 121 ALA A N 1
ATOM 951 C CA . ALA A 1 121 ? 16.358 -0.017 -24.236 1.00 90.62 121 ALA A CA 1
ATOM 952 C C . ALA A 1 121 ? 15.178 0.777 -24.832 1.00 90.62 121 ALA A C 1
ATOM 954 O O . ALA A 1 121 ? 14.057 0.707 -24.326 1.00 90.62 121 ALA A O 1
ATOM 955 N N . GLN A 1 122 ? 15.386 1.464 -25.962 1.00 91.31 122 GLN A N 1
ATOM 956 C CA . GLN A 1 122 ? 14.310 2.158 -26.685 1.00 91.31 122 GLN A CA 1
ATOM 957 C C . GLN A 1 122 ? 13.225 1.197 -27.184 1.00 91.31 122 GLN A C 1
ATOM 959 O O . GLN A 1 122 ? 12.038 1.479 -27.024 1.00 91.31 122 GLN A O 1
ATOM 964 N N . LEU A 1 123 ? 13.617 0.056 -27.759 1.00 90.50 123 LEU A N 1
ATOM 965 C CA . LEU A 1 123 ? 12.683 -0.968 -28.234 1.00 90.50 123 LEU A CA 1
ATOM 966 C C . LEU A 1 123 ? 11.891 -1.599 -27.084 1.00 90.50 123 LEU A C 1
ATOM 968 O O . LEU A 1 123 ? 10.687 -1.797 -27.226 1.00 90.50 123 LEU A O 1
ATOM 972 N N . MET A 1 124 ? 12.524 -1.848 -25.933 1.00 91.19 124 MET A N 1
ATOM 973 C CA . MET A 1 124 ? 11.833 -2.318 -24.726 1.00 91.19 124 MET A CA 1
ATOM 974 C C . MET A 1 124 ? 10.771 -1.314 -24.260 1.00 91.19 124 MET A C 1
ATOM 976 O O . MET A 1 124 ? 9.633 -1.699 -23.991 1.00 91.19 124 MET A O 1
ATOM 980 N N . LEU A 1 125 ? 11.103 -0.017 -24.212 1.00 91.38 125 LEU A N 1
ATOM 981 C CA . LEU A 1 125 ? 10.138 1.027 -23.852 1.00 91.38 125 LEU A CA 1
ATOM 982 C C . LEU A 1 125 ? 9.015 1.169 -24.883 1.00 91.38 125 LEU A C 1
ATOM 984 O O . LEU A 1 125 ? 7.869 1.415 -24.509 1.00 91.38 125 LEU A O 1
ATOM 988 N N . PHE A 1 126 ? 9.327 1.026 -26.171 1.00 92.19 126 PHE A N 1
ATOM 989 C CA . PHE A 1 126 ? 8.331 1.048 -27.235 1.00 92.19 126 PHE A CA 1
ATOM 990 C C . PHE A 1 126 ? 7.353 -0.123 -27.100 1.00 92.19 126 PHE A C 1
ATOM 992 O O . PHE A 1 126 ? 6.144 0.106 -27.065 1.00 92.19 126 PHE A O 1
ATOM 999 N N . ALA A 1 127 ? 7.865 -1.349 -26.954 1.00 91.50 127 ALA A N 1
ATOM 1000 C CA . ALA A 1 127 ? 7.071 -2.555 -26.734 1.00 91.50 127 ALA A CA 1
ATOM 1001 C C . ALA A 1 127 ? 6.161 -2.406 -25.505 1.00 91.50 127 ALA A C 1
ATOM 1003 O O . ALA A 1 127 ? 4.959 -2.646 -25.591 1.00 91.50 127 ALA A O 1
ATOM 1004 N N . TRP A 1 128 ? 6.698 -1.893 -24.392 1.00 89.69 128 TRP A N 1
ATOM 1005 C CA . TRP A 1 128 ? 5.923 -1.639 -23.175 1.00 89.69 128 TRP A CA 1
ATOM 1006 C C . TRP A 1 128 ? 4.789 -0.619 -23.376 1.00 89.69 128 TRP A C 1
ATOM 1008 O O . TRP A 1 128 ? 3.680 -0.837 -22.898 1.00 89.69 128 TRP A O 1
ATOM 1018 N N . LYS A 1 129 ? 5.034 0.484 -24.099 1.00 91.19 129 LYS A N 1
ATOM 1019 C CA . LYS A 1 129 ? 4.019 1.533 -24.333 1.00 91.19 129 LYS A CA 1
ATOM 1020 C C . LYS A 1 129 ? 2.935 1.130 -25.327 1.00 91.19 129 LYS A C 1
ATOM 1022 O O . LYS A 1 129 ? 1.819 1.630 -25.238 1.00 91.19 129 LYS A O 1
ATOM 1027 N N . THR A 1 130 ? 3.285 0.311 -26.312 1.00 92.62 130 THR A N 1
ATOM 1028 C CA . THR A 1 130 ? 2.428 0.046 -27.477 1.00 92.62 130 THR A CA 1
ATOM 1029 C C . THR A 1 130 ? 1.823 -1.353 -27.483 1.00 92.62 130 THR A C 1
ATOM 1031 O O . THR A 1 130 ? 0.890 -1.600 -28.241 1.00 92.62 130 THR A O 1
ATOM 1034 N N . GLY A 1 131 ? 2.339 -2.267 -26.660 1.00 88.56 131 GLY A N 1
ATOM 1035 C CA . GLY A 1 131 ? 1.945 -3.674 -26.660 1.00 88.56 131 GLY A CA 1
ATOM 1036 C C . GLY A 1 131 ? 2.524 -4.489 -27.822 1.00 88.56 131 GLY A C 1
ATOM 1037 O O . GLY A 1 131 ? 2.178 -5.659 -27.961 1.00 88.56 131 GLY A O 1
ATOM 1038 N N . PHE A 1 132 ? 3.397 -3.912 -28.658 1.00 90.75 132 PHE A N 1
ATOM 1039 C CA . PHE A 1 132 ? 4.106 -4.674 -29.690 1.00 90.75 132 PHE A CA 1
ATOM 1040 C C . PHE A 1 132 ? 5.099 -5.659 -29.068 1.00 90.75 132 PHE A C 1
ATOM 1042 O O . PHE A 1 132 ? 5.754 -5.358 -28.071 1.00 90.75 132 PHE A O 1
ATOM 1049 N N . ALA A 1 133 ? 5.247 -6.826 -29.695 1.00 86.12 133 ALA A N 1
ATOM 1050 C CA . ALA A 1 133 ? 6.221 -7.819 -29.268 1.00 86.12 133 ALA A CA 1
ATOM 1051 C C . ALA A 1 133 ? 7.653 -7.303 -29.479 1.00 86.12 133 ALA A C 1
ATOM 1053 O O . ALA A 1 133 ? 8.013 -6.852 -30.570 1.00 86.12 133 ALA A O 1
ATOM 1054 N N . ALA A 1 134 ? 8.476 -7.387 -28.434 1.00 84.38 134 ALA A N 1
ATOM 1055 C CA . ALA A 1 134 ? 9.906 -7.147 -28.555 1.00 84.38 134 ALA A CA 1
ATOM 1056 C C . ALA A 1 134 ? 10.595 -8.352 -29.230 1.00 84.38 134 ALA A C 1
ATOM 1058 O O . ALA A 1 134 ? 10.123 -9.483 -29.082 1.00 84.38 134 ALA A O 1
ATOM 1059 N N . PRO A 1 135 ? 11.717 -8.143 -29.942 1.00 84.38 135 PRO A N 1
ATOM 1060 C CA . PRO A 1 135 ? 12.528 -9.234 -30.475 1.00 84.38 135 PRO A CA 1
ATOM 1061 C C . PRO A 1 135 ? 12.936 -10.243 -29.395 1.00 84.38 135 PRO A C 1
ATOM 1063 O O . PRO A 1 135 ? 13.291 -9.867 -28.276 1.00 84.38 135 PRO A O 1
ATOM 1066 N N . LEU A 1 136 ? 12.917 -11.533 -29.739 1.00 79.75 136 LEU A N 1
ATOM 1067 C CA . LEU A 1 136 ? 13.228 -12.633 -28.820 1.00 79.75 136 LEU A CA 1
ATOM 1068 C C . LEU A 1 136 ? 14.671 -12.618 -28.318 1.00 79.75 136 LEU A C 1
ATOM 1070 O O . LEU A 1 136 ? 14.951 -13.232 -27.304 1.00 79.75 136 LEU A O 1
ATOM 1074 N N . ASP A 1 137 ? 15.591 -11.923 -28.966 1.00 82.12 137 ASP A N 1
ATOM 1075 C CA . ASP A 1 137 ? 17.016 -11.813 -28.635 1.00 82.12 137 ASP A CA 1
ATOM 1076 C C . ASP A 1 137 ? 17.373 -10.485 -27.945 1.00 82.12 137 ASP A C 1
ATOM 1078 O O . ASP A 1 137 ? 18.535 -10.228 -27.639 1.00 82.12 137 ASP A O 1
ATOM 1082 N N . ILE A 1 138 ? 16.377 -9.644 -27.644 1.00 85.69 138 ILE A N 1
ATOM 1083 C CA . ILE A 1 138 ? 16.614 -8.339 -27.030 1.00 85.69 138 ILE A CA 1
ATOM 1084 C C . ILE A 1 138 ? 17.261 -8.476 -25.642 1.00 85.69 138 ILE A C 1
ATOM 1086 O O . ILE A 1 138 ? 16.755 -9.185 -24.769 1.00 85.69 138 ILE A O 1
ATOM 1090 N N . SER A 1 139 ? 18.369 -7.772 -25.423 1.00 81.38 139 SER A N 1
ATOM 1091 C CA . SER A 1 139 ? 19.080 -7.734 -24.142 1.00 81.38 139 SER A CA 1
ATOM 1092 C C . SER A 1 139 ? 19.664 -6.344 -23.893 1.00 81.38 139 SER A C 1
ATOM 1094 O O . SER A 1 139 ? 20.101 -5.671 -24.830 1.00 81.38 139 SER A O 1
ATOM 1096 N N . LEU A 1 140 ? 19.659 -5.900 -22.633 1.00 78.88 140 LEU A N 1
ATOM 1097 C CA . LEU A 1 140 ? 20.428 -4.725 -22.205 1.00 78.88 140 LEU A CA 1
ATOM 1098 C C . LEU A 1 140 ? 21.894 -5.062 -21.935 1.00 78.88 140 LEU A C 1
ATOM 1100 O O . LEU A 1 140 ? 22.736 -4.166 -21.941 1.00 78.88 140 LEU A O 1
ATOM 1104 N N . GLN A 1 141 ? 22.204 -6.332 -21.671 1.00 67.75 141 GLN A N 1
ATOM 1105 C CA . GLN A 1 141 ? 23.576 -6.765 -21.473 1.00 67.75 141 GLN A CA 1
ATOM 1106 C C . GLN A 1 141 ? 24.265 -6.787 -22.835 1.00 67.75 141 GLN A C 1
ATOM 1108 O O . GLN A 1 141 ? 23.877 -7.536 -23.729 1.00 67.75 141 GLN A O 1
ATOM 1113 N N . LEU A 1 142 ? 25.310 -5.973 -22.986 1.00 56.25 142 LEU A N 1
ATOM 1114 C CA . LEU A 1 142 ? 26.343 -6.271 -23.964 1.00 56.25 142 LEU A CA 1
ATOM 1115 C C . LEU A 1 142 ? 26.933 -7.625 -23.560 1.00 56.25 142 LEU A C 1
ATOM 1117 O O . LEU A 1 142 ? 27.702 -7.699 -22.602 1.00 56.25 142 LEU A O 1
ATOM 1121 N N . GLU A 1 143 ? 26.593 -8.691 -24.280 1.00 51.97 143 GLU A N 1
ATOM 1122 C CA . GLU A 1 143 ? 27.425 -9.891 -24.300 1.00 51.97 143 GLU A CA 1
ATOM 1123 C C . GLU A 1 143 ? 28.724 -9.543 -25.032 1.00 51.97 143 GLU A C 1
ATOM 1125 O O . GLU A 1 143 ? 28.963 -9.933 -26.170 1.00 51.97 143 GLU A O 1
ATOM 1130 N N . LEU A 1 144 ? 29.581 -8.747 -24.393 1.00 47.97 144 LEU A N 1
ATOM 1131 C CA . LEU A 1 144 ? 30.992 -8.811 -24.715 1.00 47.97 144 LEU A CA 1
ATOM 1132 C C . LEU A 1 144 ? 31.439 -10.166 -24.175 1.00 47.97 144 LEU A C 1
ATOM 1134 O O . LEU A 1 144 ? 31.315 -10.383 -22.965 1.00 47.97 144 LEU A O 1
ATOM 1138 N N . PRO A 1 145 ? 31.933 -11.096 -25.009 1.00 44.12 145 PRO A N 1
ATOM 1139 C CA . PRO A 1 145 ? 32.599 -12.264 -24.482 1.00 44.12 145 PRO A CA 1
ATOM 1140 C C . PRO A 1 145 ? 33.855 -11.752 -23.783 1.00 44.12 145 PRO A C 1
ATOM 1142 O O . PRO A 1 145 ? 34.911 -11.623 -24.396 1.00 44.12 145 PRO A O 1
ATOM 1145 N N . TYR A 1 146 ? 33.756 -11.438 -22.492 1.00 50.69 146 TYR A N 1
ATOM 1146 C CA . TYR A 1 146 ? 34.930 -11.319 -21.653 1.00 50.69 146 TYR A CA 1
ATOM 1147 C C . TYR A 1 146 ? 35.460 -12.737 -21.458 1.00 50.69 146 TYR A C 1
ATOM 1149 O O . TYR A 1 146 ? 35.209 -13.413 -20.462 1.00 50.69 146 TYR A O 1
ATOM 1157 N N . LYS A 1 147 ? 36.149 -13.230 -22.486 1.00 51.91 147 LYS A N 1
ATOM 1158 C CA . LYS A 1 147 ? 37.096 -14.313 -22.320 1.00 51.91 147 LYS A CA 1
ATOM 1159 C C . LYS A 1 147 ? 38.285 -13.683 -21.616 1.00 51.91 147 LYS A C 1
ATOM 1161 O O . LYS A 1 147 ? 38.930 -12.801 -22.171 1.00 51.91 147 LYS A O 1
ATOM 1166 N N . LEU A 1 148 ? 38.570 -14.134 -20.397 1.00 48.00 148 LEU A N 1
ATOM 1167 C CA . LEU A 1 148 ? 39.941 -14.094 -19.906 1.00 48.00 148 LEU A CA 1
ATOM 1168 C C . LEU A 1 148 ? 40.808 -14.717 -21.003 1.00 48.00 148 LEU A C 1
ATOM 1170 O O . LEU A 1 148 ? 40.716 -15.928 -21.230 1.00 48.00 148 LEU A O 1
ATOM 1174 N N . ASP A 1 149 ? 41.625 -13.923 -21.688 1.00 55.53 149 ASP A N 1
ATOM 1175 C CA . ASP A 1 149 ? 42.783 -14.471 -22.386 1.00 55.53 149 ASP A CA 1
ATOM 1176 C C . ASP A 1 149 ? 43.603 -15.156 -21.310 1.00 55.53 149 ASP A C 1
ATOM 1178 O O . ASP A 1 149 ? 44.209 -14.451 -20.524 1.00 55.53 149 ASP A O 1
ATOM 1182 N N . LYS A 1 150 ? 43.525 -16.487 -21.186 1.00 61.62 150 LYS A N 1
ATOM 1183 C CA . LYS A 1 150 ? 44.184 -17.275 -20.133 1.00 61.62 150 LYS A CA 1
ATOM 1184 C C . LYS A 1 150 ? 45.689 -16.967 -20.110 1.00 61.62 150 LYS A C 1
ATOM 1186 O O . LYS A 1 150 ? 46.410 -17.582 -20.897 1.00 61.62 150 LYS A O 1
ATOM 1191 N N . PRO A 1 151 ? 46.226 -16.128 -19.209 1.00 57.50 151 PRO A N 1
ATOM 1192 C CA . PRO A 1 151 ? 47.648 -15.868 -19.167 1.00 57.50 151 PRO 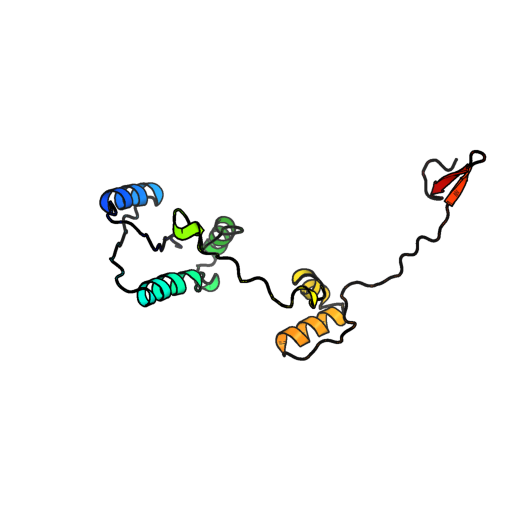A CA 1
ATOM 1193 C C . PRO A 1 151 ? 48.125 -16.411 -17.821 1.00 57.50 151 PRO A C 1
ATOM 1195 O O . PRO A 1 151 ? 48.577 -15.662 -16.957 1.00 57.50 151 PRO A O 1
ATOM 1198 N N . PHE A 1 152 ? 47.850 -17.695 -17.577 1.00 64.19 152 PHE A N 1
ATOM 1199 C CA . PHE A 1 152 ? 48.322 -18.347 -16.367 1.00 64.19 152 PHE A CA 1
ATOM 1200 C C . PHE A 1 152 ? 49.808 -18.618 -16.566 1.00 64.19 152 PHE A C 1
ATOM 1202 O O . PHE A 1 152 ? 50.197 -19.346 -17.480 1.00 64.19 152 PHE A O 1
ATOM 1209 N N . LEU A 1 153 ? 50.635 -17.994 -15.737 1.00 67.38 153 LEU A N 1
ATOM 1210 C CA . LEU A 1 153 ? 52.038 -18.350 -15.604 1.00 67.38 153 LEU A CA 1
ATOM 1211 C C . LEU A 1 153 ? 52.113 -19.557 -14.669 1.00 67.38 153 LEU A C 1
ATOM 1213 O O . LEU A 1 153 ? 51.406 -19.601 -13.662 1.00 67.38 153 LEU A O 1
ATOM 1217 N N . ARG A 1 154 ? 52.944 -20.541 -15.014 1.00 75.19 154 ARG A N 1
ATOM 1218 C CA . ARG A 1 154 ? 53.223 -21.701 -14.162 1.00 75.19 154 ARG A CA 1
ATOM 1219 C C . ARG A 1 154 ? 54.619 -21.566 -13.586 1.00 75.19 154 ARG A C 1
ATOM 1221 O O . ARG A 1 154 ? 55.564 -21.361 -14.347 1.00 75.19 154 ARG A O 1
ATOM 1228 N N . ASP A 1 155 ? 54.742 -21.676 -12.269 1.00 75.88 155 ASP A N 1
ATOM 1229 C CA . ASP A 1 155 ? 56.054 -21.795 -11.637 1.00 75.88 155 ASP A CA 1
ATOM 1230 C C . ASP A 1 155 ? 56.635 -23.213 -11.816 1.00 75.88 155 ASP A C 1
ATOM 1232 O O . ASP A 1 155 ? 55.989 -24.127 -12.342 1.00 75.88 155 ASP A O 1
ATOM 1236 N N . ALA A 1 156 ? 57.881 -23.407 -11.380 1.00 74.56 156 ALA A N 1
ATOM 1237 C CA . ALA A 1 156 ? 58.562 -24.701 -11.451 1.00 74.56 156 ALA A CA 1
ATOM 1238 C C . ALA A 1 156 ? 57.934 -25.769 -10.532 1.00 74.56 156 ALA A C 1
ATOM 1240 O O . ALA A 1 156 ? 58.221 -26.957 -10.677 1.00 74.56 156 ALA A O 1
ATOM 1241 N N . GLN A 1 157 ? 57.087 -25.354 -9.589 1.00 77.38 157 GLN A N 1
ATOM 1242 C CA . GLN A 1 157 ? 56.369 -26.197 -8.638 1.00 77.38 157 GLN A CA 1
ATOM 1243 C C . GLN A 1 157 ? 54.958 -26.564 -9.137 1.00 77.38 157 GLN A C 1
ATOM 1245 O O . GLN A 1 157 ? 54.280 -27.374 -8.506 1.00 77.38 157 GLN A O 1
ATOM 1250 N N . GLY A 1 158 ? 54.538 -26.030 -10.289 1.00 77.38 158 GLY A N 1
ATOM 1251 C CA . GLY A 1 158 ? 53.254 -26.306 -10.927 1.00 77.38 158 GLY A CA 1
ATOM 1252 C C . GLY A 1 158 ? 52.093 -25.430 -10.451 1.00 77.38 158 GLY A C 1
ATOM 1253 O O . GLY A 1 158 ? 50.952 -25.714 -10.814 1.00 77.38 158 GLY A O 1
ATOM 1254 N N . ASN A 1 159 ? 52.350 -24.377 -9.673 1.00 76.31 159 ASN A N 1
ATOM 1255 C CA . ASN A 1 159 ? 51.321 -23.438 -9.240 1.00 76.31 159 ASN A CA 1
ATOM 1256 C C . ASN A 1 159 ? 50.990 -22.448 -10.364 1.00 76.31 159 ASN A C 1
ATOM 1258 O O . ASN A 1 159 ? 51.881 -21.947 -11.054 1.00 76.31 159 ASN A O 1
ATOM 1262 N N . GLU A 1 160 ? 49.700 -22.160 -10.546 1.00 75.81 160 GLU A N 1
ATOM 1263 C CA . GLU A 1 160 ? 49.210 -21.238 -11.572 1.00 75.81 160 GLU A CA 1
ATOM 1264 C C . GLU A 1 160 ?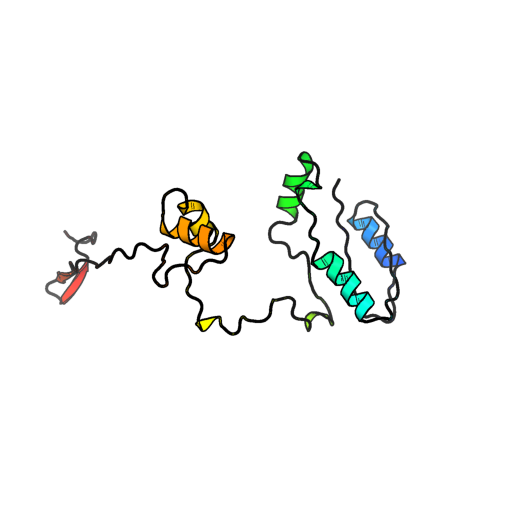 48.944 -19.851 -10.988 1.00 75.81 160 GLU A C 1
ATOM 1266 O O . GLU A 1 160 ? 48.156 -19.692 -10.053 1.00 75.81 160 GLU A O 1
ATOM 1271 N N . TYR A 1 161 ? 49.557 -18.832 -11.587 1.00 66.75 161 TYR A N 1
ATOM 1272 C CA . TYR A 1 161 ? 49.372 -17.436 -11.208 1.00 66.75 161 TYR A CA 1
ATOM 1273 C C . TYR A 1 161 ? 48.861 -16.619 -12.379 1.00 66.75 161 TYR A C 1
ATOM 1275 O O . TYR A 1 161 ? 49.205 -16.843 -13.538 1.00 66.75 161 TYR A O 1
ATOM 1283 N N . TYR A 1 162 ? 48.053 -15.620 -12.060 1.00 65.00 162 TYR A N 1
ATOM 1284 C CA . TYR A 1 162 ? 47.607 -14.639 -13.032 1.00 65.00 162 TYR A CA 1
ATOM 1285 C C . TYR A 1 162 ? 48.793 -13.777 -13.488 1.00 65.00 162 TYR A C 1
ATOM 1287 O O . TYR A 1 162 ? 49.523 -13.270 -12.640 1.00 65.00 162 TYR A O 1
ATOM 1295 N N . SER A 1 163 ? 48.977 -13.545 -14.793 1.00 62.88 163 SER A N 1
ATOM 1296 C CA . SER A 1 163 ? 50.092 -12.716 -15.304 1.00 62.88 163 SER A CA 1
ATOM 1297 C C . SER A 1 163 ? 50.119 -11.278 -14.766 1.00 62.88 163 SER A C 1
ATOM 1299 O O . SER A 1 163 ? 51.169 -10.640 -14.755 1.00 62.88 163 SER A O 1
ATOM 1301 N N . GLN A 1 164 ? 48.970 -10.779 -14.301 1.00 57.53 164 GLN A N 1
ATOM 1302 C CA . GLN A 1 164 ? 48.801 -9.461 -13.677 1.00 57.53 164 GLN A CA 1
ATOM 1303 C C . GLN A 1 164 ? 48.961 -9.489 -12.146 1.00 57.53 164 GLN A C 1
ATOM 1305 O O . GLN A 1 164 ? 48.700 -8.494 -11.474 1.00 57.53 164 GLN A O 1
ATOM 1310 N N . SER A 1 165 ? 49.346 -10.631 -11.576 1.00 55.91 165 SER A N 1
ATOM 1311 C CA . SER A 1 165 ? 49.580 -10.782 -10.145 1.00 55.91 165 SER A CA 1
ATOM 1312 C C . SER A 1 165 ? 50.794 -9.962 -9.713 1.00 55.91 165 SER A C 1
ATOM 1314 O O . SER A 1 165 ? 51.865 -10.051 -10.303 1.00 55.91 165 SER A O 1
ATOM 1316 N N . MET A 1 166 ? 50.641 -9.209 -8.627 1.00 51.69 166 MET A N 1
ATOM 1317 C CA . MET A 1 166 ? 51.682 -8.406 -7.965 1.00 51.69 166 MET A CA 1
ATOM 1318 C C . MET A 1 166 ? 52.901 -9.208 -7.459 1.00 51.69 166 MET A C 1
ATOM 1320 O O . MET A 1 166 ? 53.849 -8.619 -6.954 1.00 51.69 166 MET A O 1
ATOM 1324 N N . PHE A 1 167 ? 52.885 -10.534 -7.610 1.00 50.94 167 PHE A N 1
ATOM 1325 C CA . PHE A 1 167 ? 53.996 -11.445 -7.318 1.00 50.94 167 PHE A CA 1
ATOM 1326 C C . PHE A 1 167 ? 54.859 -11.770 -8.553 1.00 50.94 167 PHE A C 1
ATOM 1328 O O . PHE A 1 167 ? 55.686 -12.673 -8.499 1.00 50.94 167 PHE A O 1
ATOM 1335 N N . ASN A 1 168 ? 54.657 -11.062 -9.669 1.00 47.47 168 ASN A N 1
ATOM 1336 C CA . ASN A 1 168 ? 55.462 -11.191 -10.883 1.00 47.47 168 ASN A CA 1
ATOM 1337 C C . ASN A 1 168 ? 56.733 -10.320 -10.765 1.00 47.47 168 ASN A C 1
ATOM 1339 O O . ASN A 1 168 ? 56.815 -9.236 -11.344 1.00 47.47 168 ASN A O 1
ATOM 1343 N N . THR A 1 169 ? 57.689 -10.771 -9.951 1.00 47.94 169 THR A N 1
ATOM 1344 C CA . THR A 1 169 ? 59.075 -10.262 -9.881 1.00 47.94 169 THR A CA 1
ATOM 1345 C C . THR A 1 169 ? 60.047 -11.412 -9.997 1.00 47.94 169 THR A C 1
ATOM 1347 O O . THR A 1 169 ? 59.818 -12.407 -9.273 1.00 47.94 169 THR A O 1
#

Organism: NCBI:txid412755

pLDDT: mean 80.84, std 11.63, range [44.12, 95.69]

Secondary structure (DSSP, 8-state):
------------S---HHHHHHHHHHHTTS-----------HHHHHHHHHHHHS-PPPGGGS-HHHHHHHHHHHTT--SS---GGGGGS--SPPPPTTGGGPPP---HHHHHHHTTT-HHHHHHHHHHHH-PPPPTT--SS----------EEE-TT--EEETT-TT--

Sequence (169 aa):
GWHPHIHALIDADFIPQAQIKARWAKYTKGSDIVDIRACWSPDSAANHVGRYATRPGTLSSVPPAERLELLQTLHGRRIVGAWGTAKKVPLAPPKAEDKDAWRYLGSWRDVNDQAPTNRNAQLMLFAWKTGFAAPLDISLQLELPYKLDKPFLRDAQGNEYYSQSMFNT